Protein AF-A0ABD5XMZ9-F1 (afdb_monomer_lite)

Secondary structure (DSSP, 8-state):
-EE-TTEEEEEEE-SSSEEEEEEE--TT-----EEEEE-TT-EEEEEE-S-EEEEEE-GGGGGGT-EEEEEE-SS----------------------------------TTTTTTEEEEEE--S--PPP--PPP-------

InterPro domains:
  IPR000923 Blue (type 1) copper domain [PF00127] (3-72)
  IPR008972 Cupredoxin [G3DSA:2.60.40.420] (1-87)
  IPR008972 Cupredoxin [SSF49503] (2-77)
  IPR028871 Blue (type 1) copper protein, binding site [PS00196] (52-66)

pLDDT: mean 71.86, std 25.14, range [28.34, 9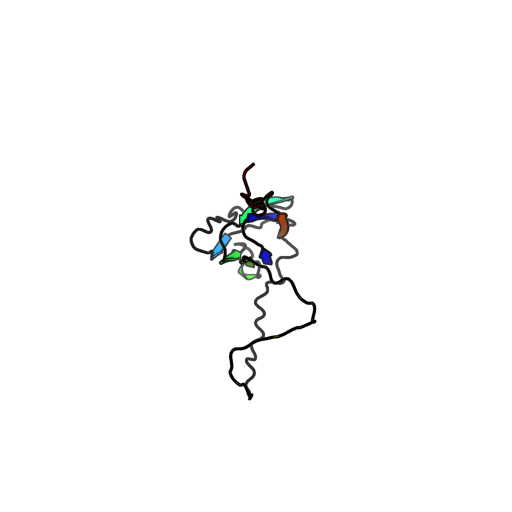8.38]

Foldseek 3Di:
DEDAAFKKKKKFFQAFFWWKCWPDDDDVQPDGTGQDTGGHGDMDMDGGHDAAKIKIATDVCVVVLRIDIYGYDNDPDPDPDDDDDDDDDDDDDDDDDDDDPPDPPPVPRPPHPRGIDIDIDHRPDPDDDPPDDDDDDDDDD

Structure (mmCIF, N/CA/C/O backbone):
data_AF-A0ABD5XMZ9-F1
#
_entry.id   AF-A0ABD5XMZ9-F1
#
loop_
_atom_site.group_PDB
_atom_site.id
_atom_site.type_symbol
_atom_site.label_atom_id
_atom_site.label_alt_id
_atom_site.label_comp_id
_atom_site.label_asym_id
_atom_site.label_entity_id
_atom_site.label_seq_id
_atom_site.pdbx_PDB_ins_code
_atom_site.Cartn_x
_atom_site.Cartn_y
_atom_site.Cartn_z
_atom_site.occupancy
_atom_site.B_iso_or_equiv
_atom_site.auth_seq_id
_atom_site.auth_comp_id
_atom_site.auth_asym_id
_atom_site.auth_atom_id
_atom_site.pdbx_PDB_model_num
ATOM 1 N N . MET A 1 1 ? -6.306 -10.116 2.244 1.00 85.62 1 MET A N 1
ATOM 2 C CA . MET A 1 1 ? -5.733 -10.368 3.591 1.00 85.62 1 MET A CA 1
ATOM 3 C C . MET A 1 1 ? -6.617 -9.669 4.597 1.00 85.62 1 MET A C 1
ATOM 5 O O . MET A 1 1 ? -6.987 -8.545 4.305 1.00 85.62 1 MET A O 1
ATOM 9 N N . TYR A 1 2 ? -6.914 -10.293 5.735 1.00 88.38 2 TYR A N 1
ATOM 10 C CA . TYR A 1 2 ? -7.737 -9.694 6.787 1.00 88.38 2 TYR A CA 1
ATOM 11 C C . TYR A 1 2 ? -6.867 -9.162 7.924 1.00 88.38 2 TYR A C 1
ATOM 13 O O . TYR A 1 2 ? -5.939 -9.851 8.355 1.00 88.38 2 TYR A O 1
ATOM 21 N N . VAL A 1 3 ? -7.158 -7.955 8.402 1.00 90.94 3 VAL A N 1
ATOM 22 C CA . VAL A 1 3 ? -6.499 -7.327 9.558 1.00 90.94 3 VAL A CA 1
ATOM 23 C C . VAL A 1 3 ? -7.522 -6.585 10.411 1.00 90.94 3 VAL A C 1
ATOM 25 O O . VAL A 1 3 ? -8.590 -6.230 9.923 1.00 90.94 3 VAL A O 1
ATOM 28 N N . THR A 1 4 ? -7.197 -6.323 11.675 1.00 94.38 4 THR A N 1
ATOM 29 C CA . THR A 1 4 ? -7.997 -5.422 12.516 1.00 94.38 4 THR A CA 1
ATOM 30 C C . THR A 1 4 ? -7.522 -3.978 12.372 1.00 94.38 4 THR A C 1
ATOM 32 O O . THR A 1 4 ? -6.344 -3.766 12.054 1.00 94.38 4 THR A O 1
ATOM 35 N N . PRO A 1 5 ? -8.376 -2.983 12.670 1.00 95.94 5 PRO A N 1
ATOM 36 C CA . PRO A 1 5 ? -7.939 -1.603 12.856 1.00 95.94 5 PRO A CA 1
ATOM 37 C C . PRO A 1 5 ? -6.712 -1.486 13.771 1.00 95.94 5 PRO A C 1
ATOM 39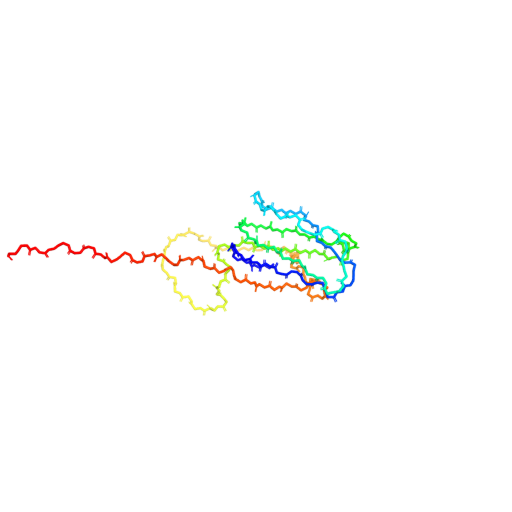 O O . PRO A 1 5 ? -6.559 -2.242 14.736 1.00 95.94 5 PRO A O 1
ATOM 42 N N . GLY A 1 6 ? -5.815 -0.566 13.432 1.00 93.75 6 GLY A N 1
ATOM 43 C CA . GLY A 1 6 ? -4.526 -0.367 14.089 1.00 93.75 6 GLY A CA 1
ATOM 44 C C . GLY A 1 6 ? -3.452 -1.385 13.688 1.00 93.75 6 GLY A C 1
ATOM 45 O O . GLY A 1 6 ? -2.353 -1.365 14.233 1.00 93.75 6 GLY A O 1
ATOM 46 N N . THR A 1 7 ? -3.711 -2.305 12.755 1.00 91.75 7 THR A N 1
ATOM 47 C CA . THR A 1 7 ? -2.669 -3.248 12.315 1.00 91.75 7 THR A CA 1
ATOM 48 C C . THR A 1 7 ? -1.675 -2.561 11.387 1.00 91.75 7 THR A C 1
ATOM 50 O O . THR A 1 7 ? -2.055 -2.043 10.336 1.00 91.75 7 THR A O 1
ATOM 53 N N . THR A 1 8 ? -0.386 -2.626 11.726 1.00 94.12 8 THR A N 1
ATOM 54 C CA . THR A 1 8 ? 0.689 -2.231 10.812 1.00 94.12 8 THR A CA 1
ATOM 55 C C . THR A 1 8 ? 1.039 -3.399 9.899 1.00 94.12 8 THR A C 1
ATOM 57 O O . THR A 1 8 ? 1.375 -4.494 10.362 1.00 94.12 8 THR A O 1
ATOM 60 N N . VAL A 1 9 ? 0.969 -3.158 8.594 1.00 93.12 9 VAL A N 1
ATOM 61 C CA . VAL A 1 9 ? 1.407 -4.089 7.556 1.00 93.12 9 VAL A CA 1
ATOM 62 C C . VAL A 1 9 ? 2.739 -3.600 7.008 1.00 93.12 9 VAL A C 1
ATOM 64 O O . VAL A 1 9 ? 2.829 -2.487 6.492 1.00 93.12 9 VAL A O 1
ATOM 67 N N . THR A 1 10 ? 3.753 -4.456 7.086 1.00 92.50 10 THR A N 1
ATOM 68 C CA . THR A 1 10 ? 5.026 -4.269 6.384 1.00 92.50 10 THR A CA 1
ATOM 69 C C . THR A 1 10 ? 4.938 -4.947 5.023 1.00 92.50 10 THR A C 1
ATOM 71 O O . THR A 1 10 ? 4.649 -6.144 4.956 1.00 92.50 10 THR A O 1
ATOM 74 N N . PHE A 1 11 ? 5.196 -4.194 3.962 1.00 93.75 11 PHE A N 1
ATOM 75 C CA . PHE A 1 11 ? 5.390 -4.659 2.596 1.00 93.75 11 PHE A CA 1
ATOM 76 C C . PHE A 1 11 ? 6.899 -4.784 2.352 1.00 93.75 11 PHE A C 1
ATOM 78 O O . PHE A 1 11 ? 7.624 -3.802 2.485 1.00 93.75 11 PHE A O 1
ATOM 85 N N . GLU A 1 12 ? 7.379 -5.990 2.053 1.00 90.88 12 GLU A N 1
ATOM 86 C CA . GLU A 1 12 ? 8.797 -6.293 1.807 1.00 90.88 12 GLU A CA 1
ATOM 87 C C . GLU A 1 12 ? 8.990 -6.654 0.334 1.00 90.88 12 GLU A C 1
ATOM 89 O O . GLU A 1 12 ? 8.416 -7.651 -0.105 1.00 90.88 12 GLU A O 1
ATOM 94 N N . TRP A 1 13 ? 9.803 -5.901 -0.405 1.00 92.62 13 TRP A N 1
ATOM 95 C CA . TRP A 1 13 ? 10.147 -6.205 -1.792 1.00 92.62 13 TRP A CA 1
ATOM 96 C C . TRP A 1 13 ? 11.146 -7.354 -1.802 1.00 92.62 13 TRP A C 1
ATOM 98 O O . TRP A 1 13 ? 12.237 -7.249 -1.237 1.00 92.62 13 TRP A O 1
ATOM 108 N N . VAL A 1 14 ? 10.757 -8.471 -2.410 1.00 89.81 14 VAL A N 1
ATOM 109 C CA . VAL A 1 14 ? 11.607 -9.664 -2.550 1.00 89.81 14 VAL A CA 1
ATOM 110 C C . VAL A 1 14 ? 12.078 -9.869 -3.995 1.00 89.81 14 VAL A C 1
ATOM 112 O O . VAL A 1 14 ? 12.572 -10.940 -4.330 1.00 89.81 14 VAL A O 1
ATOM 115 N N . SER A 1 15 ? 11.870 -8.859 -4.841 1.00 91.94 15 SER A N 1
ATOM 116 C CA . SER A 1 15 ? 12.318 -8.769 -6.229 1.00 91.94 15 SER A CA 1
ATOM 117 C C . SER A 1 15 ? 12.322 -7.308 -6.689 1.00 91.94 15 SER A C 1
ATOM 119 O O . SER A 1 15 ? 11.798 -6.432 -5.994 1.00 91.94 15 SER A O 1
ATOM 121 N N . ASP A 1 16 ? 12.921 -7.066 -7.854 1.00 93.44 16 ASP A N 1
ATOM 122 C CA . ASP A 1 16 ? 13.163 -5.728 -8.394 1.00 93.44 16 ASP A CA 1
ATOM 123 C C . ASP A 1 16 ? 11.973 -5.142 -9.169 1.00 93.44 16 ASP A C 1
ATOM 125 O O . ASP A 1 16 ? 11.215 -5.868 -9.814 1.00 93.44 16 ASP A O 1
ATOM 129 N N . GLY A 1 17 ? 11.848 -3.813 -9.186 1.00 93.19 17 GLY A N 1
ATOM 130 C CA . GLY A 1 17 ? 10.917 -3.103 -10.066 1.00 93.19 17 GLY A CA 1
ATOM 131 C C . GLY A 1 17 ? 9.434 -3.213 -9.698 1.00 93.19 17 GLY A C 1
ATOM 132 O O . GLY A 1 17 ? 8.589 -3.326 -10.593 1.00 93.19 17 GLY A O 1
ATOM 133 N N . HIS A 1 18 ? 9.087 -3.138 -8.410 1.00 94.94 18 HIS A N 1
ATOM 134 C CA . HIS A 1 18 ? 7.687 -3.153 -7.959 1.00 94.94 18 HIS A CA 1
ATOM 135 C C . HIS A 1 18 ? 7.279 -1.852 -7.266 1.00 94.94 18 HIS A C 1
ATOM 137 O O . HIS A 1 18 ? 8.106 -1.128 -6.720 1.00 94.94 18 HIS A O 1
ATOM 143 N N . ASN A 1 19 ? 5.981 -1.571 -7.256 1.00 95.44 19 ASN A N 1
ATOM 144 C CA . ASN A 1 19 ? 5.381 -0.452 -6.536 1.00 95.44 19 ASN A CA 1
ATOM 145 C C . ASN A 1 19 ? 3.997 -0.845 -5.991 1.00 95.44 19 ASN A C 1
ATOM 147 O O . ASN A 1 19 ? 3.493 -1.942 -6.251 1.00 95.44 19 ASN A O 1
ATOM 151 N N . ILE A 1 20 ? 3.388 0.056 -5.225 1.00 97.00 20 ILE A N 1
ATOM 152 C CA . ILE A 1 20 ? 2.048 -0.088 -4.658 1.00 97.00 20 ILE A CA 1
ATOM 153 C C . ILE A 1 20 ? 1.238 1.148 -5.044 1.00 97.00 20 ILE A C 1
ATOM 155 O O . ILE A 1 20 ? 1.415 2.214 -4.464 1.00 97.00 20 ILE A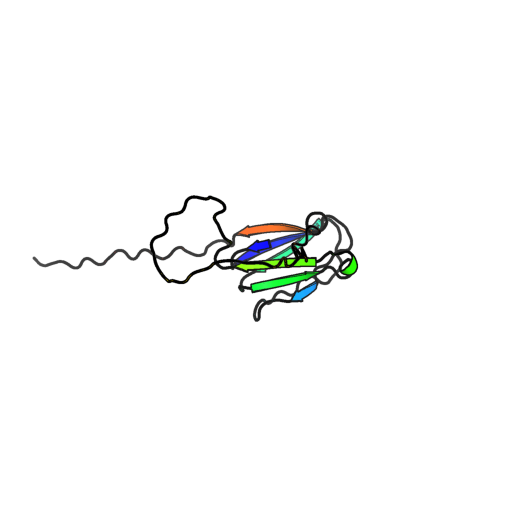 O 1
ATOM 159 N N . VAL A 1 21 ? 0.318 0.999 -5.988 1.00 97.25 21 VAL A N 1
ATOM 160 C CA . VAL A 1 21 ? -0.649 2.037 -6.359 1.00 97.25 21 VAL A CA 1
ATOM 161 C C . VAL A 1 21 ? -2.010 1.667 -5.802 1.00 97.25 21 VAL A C 1
ATOM 163 O O . VAL A 1 21 ? -2.479 0.548 -6.009 1.00 97.25 21 VAL A O 1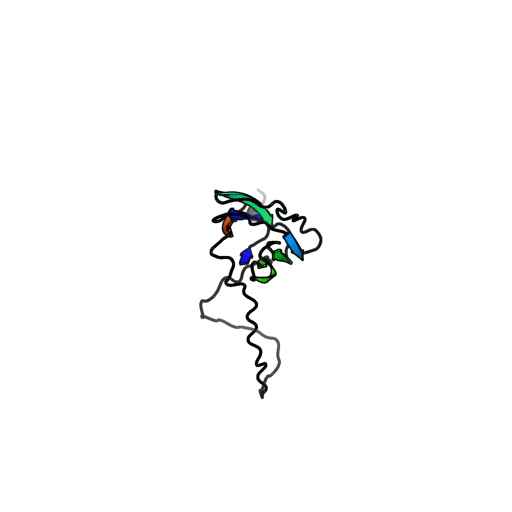
ATOM 166 N N . VAL A 1 22 ? -2.637 2.597 -5.088 1.00 97.88 22 VAL A N 1
ATOM 167 C CA . VAL A 1 22 ? -3.972 2.403 -4.514 1.00 97.88 22 VAL A CA 1
ATOM 168 C C . VAL A 1 22 ? -5.017 2.464 -5.624 1.00 97.88 22 VAL A C 1
ATOM 170 O O . VAL A 1 22 ? -5.103 3.451 -6.348 1.00 97.88 22 VAL A O 1
ATOM 173 N N . ASP A 1 23 ? -5.820 1.409 -5.732 1.00 97.75 23 ASP A N 1
ATOM 174 C CA . ASP A 1 23 ? -6.939 1.313 -6.675 1.00 97.75 23 ASP A CA 1
ATOM 175 C C . ASP A 1 23 ? -8.230 1.830 -6.034 1.00 97.75 23 ASP A C 1
ATOM 177 O O . ASP A 1 23 ? -8.938 2.676 -6.578 1.00 97.75 23 ASP A O 1
ATOM 181 N N . SER A 1 24 ? -8.513 1.355 -4.819 1.00 98.12 24 SER A N 1
ATOM 182 C CA . SER A 1 24 ? -9.687 1.743 -4.047 1.00 98.12 24 SER A CA 1
ATOM 183 C C . SER A 1 24 ? -9.386 1.679 -2.547 1.00 98.12 24 SER A C 1
ATOM 185 O O . SER A 1 24 ? -8.541 0.907 -2.092 1.00 98.12 24 SER A O 1
ATOM 187 N N . GLN A 1 25 ? -10.049 2.528 -1.761 1.00 98.38 25 GLN A N 1
ATOM 188 C CA . GLN A 1 25 ? -9.949 2.516 -0.300 1.00 98.38 25 GLN A CA 1
ATOM 189 C C . GLN A 1 25 ? -11.209 3.112 0.346 1.00 98.38 25 GLN A C 1
ATOM 191 O O . GLN A 1 25 ? -11.913 3.896 -0.303 1.00 98.38 25 GLN A O 1
ATOM 196 N N . PRO A 1 26 ? -11.507 2.796 1.622 1.00 97.62 26 PRO A N 1
ATOM 197 C CA . PRO A 1 26 ? -12.587 3.452 2.348 1.00 97.62 26 PRO A CA 1
ATOM 198 C C . PRO A 1 26 ? -12.345 4.960 2.503 1.00 97.6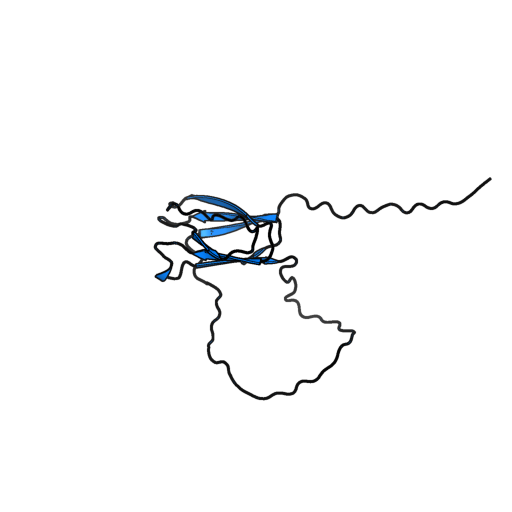2 26 PRO A C 1
ATOM 200 O O . PRO A 1 26 ? -11.210 5.442 2.561 1.00 97.62 26 PRO A O 1
ATOM 203 N N . SER A 1 27 ? -13.435 5.718 2.637 1.00 96.75 27 SER A N 1
ATOM 204 C CA . SER A 1 27 ? -13.362 7.139 2.991 1.00 96.75 27 SER A CA 1
ATOM 205 C C . SER A 1 27 ? -12.636 7.317 4.325 1.00 96.75 27 SER A C 1
ATOM 207 O O . SER A 1 27 ? -13.010 6.697 5.316 1.00 96.75 27 SER A O 1
ATOM 209 N N . GLY A 1 28 ? -11.629 8.192 4.360 1.00 95.62 28 GLY A N 1
ATOM 210 C CA . GLY A 1 28 ? -10.782 8.391 5.541 1.00 95.62 28 GLY A CA 1
ATOM 211 C C . GLY A 1 28 ? -9.662 7.357 5.699 1.00 95.62 28 GLY A C 1
ATOM 212 O O . GLY A 1 28 ? -8.908 7.443 6.661 1.00 95.62 28 GLY A O 1
ATOM 213 N N . GLY A 1 29 ? -9.511 6.424 4.749 1.00 95.88 29 GLY A N 1
ATOM 214 C CA . GLY A 1 29 ? -8.465 5.403 4.778 1.00 95.88 29 GLY A CA 1
ATOM 215 C C . GLY A 1 29 ? -7.045 5.965 4.733 1.00 95.88 29 GLY A C 1
ATOM 216 O O . GLY A 1 29 ? -6.159 5.378 5.348 1.00 95.88 29 GLY A O 1
ATOM 217 N N . GLY A 1 30 ? -6.848 7.106 4.062 1.00 97.19 30 GLY A N 1
ATOM 218 C CA . GLY A 1 30 ? -5.607 7.887 4.095 1.00 97.19 30 GLY A CA 1
ATOM 219 C C . GLY A 1 30 ? -4.364 7.150 3.592 1.00 97.19 30 GLY A C 1
ATOM 220 O O . GLY A 1 30 ? -3.254 7.608 3.842 1.00 97.19 30 GLY A O 1
ATOM 221 N N . TRP A 1 31 ? -4.530 6.009 2.924 1.00 97.75 31 TRP A N 1
ATOM 222 C CA . TRP A 1 31 ? -3.419 5.241 2.395 1.00 97.75 31 TRP A CA 1
ATOM 223 C C . TRP A 1 31 ? -3.034 5.780 1.021 1.00 97.75 31 TRP A C 1
ATOM 225 O O . TRP A 1 31 ? -3.884 5.889 0.138 1.00 97.75 31 TRP A O 1
ATOM 235 N N . GLU A 1 32 ? -1.759 6.115 0.847 1.00 97.00 32 GLU A N 1
ATOM 236 C CA . GLU A 1 32 ? -1.213 6.639 -0.415 1.00 97.00 32 GLU A CA 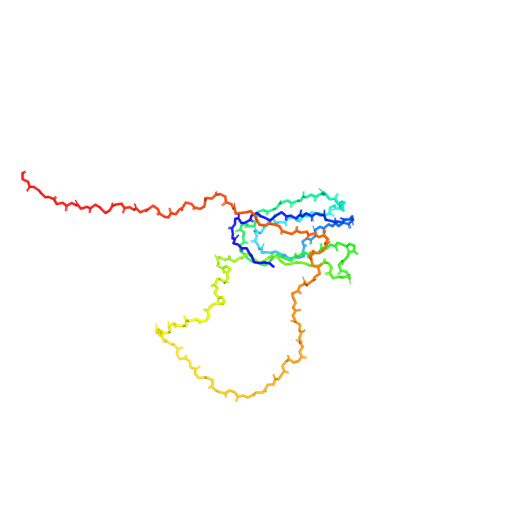1
ATOM 237 C C . GLU A 1 32 ? -0.488 5.556 -1.229 1.00 97.00 32 GLU A C 1
ATOM 239 O O . GLU A 1 32 ? -0.106 5.786 -2.372 1.00 97.00 32 GLU A O 1
ATOM 244 N N . GLY A 1 33 ? -0.308 4.358 -0.658 1.00 95.94 33 GLY A N 1
ATOM 245 C CA . GLY A 1 33 ? 0.553 3.336 -1.243 1.00 95.94 33 GLY A CA 1
ATOM 246 C C . GLY A 1 33 ? 2.021 3.770 -1.245 1.00 95.94 33 GLY A C 1
ATOM 247 O O . GLY A 1 33 ? 2.482 4.474 -0.348 1.00 95.94 33 GLY A O 1
ATOM 248 N N . HIS A 1 34 ? 2.754 3.314 -2.255 1.00 97.38 34 HIS A N 1
ATOM 249 C CA . HIS A 1 34 ? 4.137 3.682 -2.544 1.00 97.38 34 HIS A CA 1
ATOM 250 C C . HIS A 1 34 ? 4.333 3.613 -4.059 1.00 97.38 34 HIS A C 1
ATOM 252 O O . HIS A 1 34 ? 4.617 2.547 -4.603 1.00 97.38 34 HIS A O 1
ATOM 258 N N . GLU A 1 35 ? 4.094 4.726 -4.753 1.00 95.62 35 GLU A N 1
ATOM 259 C CA . GLU A 1 35 ? 4.132 4.779 -6.221 1.00 95.62 35 GLU A CA 1
ATOM 260 C C . GLU A 1 35 ? 5.516 4.577 -6.868 1.00 95.62 35 GLU A C 1
ATOM 262 O O . GLU A 1 35 ? 5.544 4.020 -7.973 1.00 95.62 35 GLU A O 1
ATOM 267 N N . PRO A 1 36 ? 6.648 5.003 -6.267 1.00 97.12 36 PRO A N 1
ATOM 268 C CA . PRO A 1 36 ? 7.964 4.756 -6.845 1.00 97.12 36 PRO A CA 1
ATOM 269 C C . PRO A 1 36 ? 8.236 3.264 -7.048 1.00 97.12 36 PRO A C 1
ATOM 271 O O . PRO A 1 36 ? 7.830 2.430 -6.240 1.00 97.12 36 PRO A O 1
ATOM 274 N N . LEU A 1 37 ? 8.926 2.941 -8.144 1.00 95.69 37 LEU A N 1
ATOM 275 C CA . LEU A 1 37 ? 9.451 1.597 -8.357 1.00 95.69 37 LEU A CA 1
ATOM 276 C C . LEU A 1 37 ? 10.672 1.403 -7.468 1.00 95.69 37 LEU A C 1
ATOM 278 O O . LEU A 1 37 ? 11.601 2.206 -7.518 1.00 95.69 37 LEU A O 1
ATOM 282 N N . GLU A 1 38 ? 10.644 0.329 -6.696 1.00 96.19 38 GLU A N 1
ATOM 283 C CA . GLU A 1 38 ? 11.698 -0.045 -5.763 1.00 96.19 38 GLU A CA 1
ATOM 284 C C . GLU A 1 38 ? 12.182 -1.462 -6.048 1.00 96.19 38 GLU A C 1
ATOM 286 O O . GLU A 1 38 ? 11.474 -2.260 -6.678 1.00 96.19 38 GLU A O 1
ATOM 291 N N . ASP A 1 39 ? 13.374 -1.757 -5.536 1.00 92.62 39 ASP A N 1
ATOM 292 C CA . ASP A 1 39 ? 14.081 -3.009 -5.770 1.00 92.62 39 ASP A CA 1
ATOM 293 C C . ASP A 1 39 ? 14.094 -3.942 -4.545 1.00 92.62 39 ASP A C 1
ATOM 295 O O . ASP A 1 39 ? 13.608 -3.590 -3.460 1.00 92.62 39 ASP A O 1
ATOM 299 N N . GLU A 1 40 ? 14.642 -5.152 -4.708 1.00 92.50 40 GLU A N 1
ATOM 300 C CA . GLU A 1 40 ? 14.755 -6.137 -3.630 1.00 92.50 40 GLU A CA 1
ATOM 301 C C . GLU A 1 40 ? 15.408 -5.529 -2.375 1.00 92.50 40 GLU A C 1
ATOM 303 O O . GLU A 1 40 ? 16.433 -4.846 -2.418 1.00 92.50 40 GLU A O 1
ATOM 308 N N . GLY A 1 41 ? 14.815 -5.814 -1.213 1.00 89.25 41 GLY A N 1
ATOM 309 C CA . GLY A 1 41 ? 15.307 -5.344 0.080 1.00 89.25 41 GLY A CA 1
ATOM 310 C C . GLY A 1 41 ? 14.722 -4.004 0.526 1.00 89.25 41 GLY A C 1
ATOM 311 O O . GLY A 1 41 ? 14.915 -3.627 1.685 1.00 89.25 41 GLY A O 1
ATOM 312 N N . PHE A 1 42 ? 13.958 -3.317 -0.328 1.00 94.12 42 PHE A N 1
ATOM 313 C CA . PHE A 1 42 ? 13.129 -2.196 0.099 1.00 94.12 42 PHE A CA 1
ATOM 314 C C . PHE A 1 42 ? 11.954 -2.666 0.972 1.00 94.12 42 PHE A C 1
ATOM 316 O O . PHE A 1 42 ? 11.428 -3.777 0.834 1.00 94.12 42 PHE A O 1
ATOM 323 N N . SER A 1 43 ? 11.518 -1.804 1.889 1.00 90.81 43 SER A N 1
ATOM 324 C CA . SER A 1 43 ? 10.339 -2.062 2.710 1.00 90.81 43 SER A CA 1
ATOM 325 C C . SER A 1 43 ? 9.539 -0.795 2.957 1.00 90.81 43 SER A C 1
ATOM 327 O O . SER A 1 43 ? 10.111 0.264 3.208 1.00 90.81 43 SER A O 1
ATOM 329 N N . TYR A 1 44 ? 8.220 -0.942 2.968 1.00 93.56 44 TYR A N 1
ATOM 330 C CA . TYR A 1 44 ? 7.263 0.120 3.247 1.00 93.56 44 TYR A CA 1
ATOM 331 C C . TYR A 1 44 ? 6.263 -0.363 4.299 1.00 93.56 44 TYR A C 1
ATOM 333 O O . TYR A 1 44 ? 5.796 -1.500 4.248 1.00 93.56 44 TYR A O 1
ATOM 341 N N . GLU A 1 45 ? 5.929 0.484 5.268 1.00 94.38 45 GLU A N 1
ATOM 342 C CA . GLU A 1 45 ? 4.986 0.156 6.337 1.00 94.38 45 GLU A CA 1
ATOM 343 C C . GLU A 1 45 ? 3.799 1.113 6.316 1.00 94.38 45 GLU A C 1
ATOM 345 O O . GLU A 1 45 ? 3.962 2.319 6.146 1.00 94.38 45 GLU A O 1
ATOM 350 N N . PHE A 1 46 ? 2.603 0.574 6.550 1.00 95.31 46 PHE A N 1
ATOM 351 C CA . PHE A 1 46 ? 1.404 1.378 6.761 1.00 95.31 46 PHE A CA 1
ATOM 352 C C . PHE A 1 46 ? 0.526 0.777 7.858 1.00 95.31 46 PHE A C 1
ATOM 354 O O . PHE A 1 46 ? 0.355 -0.444 7.930 1.00 95.31 46 PHE A O 1
ATOM 361 N N . THR A 1 47 ? -0.037 1.636 8.708 1.00 95.81 47 THR A N 1
ATOM 362 C CA . THR A 1 47 ? -0.990 1.241 9.751 1.00 95.81 47 THR A CA 1
ATOM 363 C C . THR A 1 47 ? -2.408 1.478 9.269 1.00 95.81 47 THR A C 1
ATOM 365 O O . THR A 1 47 ? -2.822 2.610 9.036 1.00 95.81 47 THR A O 1
ATOM 368 N N . PHE A 1 48 ? -3.162 0.393 9.143 1.00 95.31 48 PHE A N 1
ATOM 369 C CA . PHE A 1 48 ? -4.543 0.429 8.693 1.00 95.31 48 PHE A CA 1
ATOM 370 C C . PHE A 1 48 ? -5.477 0.702 9.873 1.00 95.31 48 PHE A C 1
ATOM 372 O O . PHE A 1 48 ? -5.731 -0.185 10.683 1.00 95.31 48 PHE A O 1
ATOM 379 N N . GLU A 1 49 ? -5.982 1.931 9.969 1.00 95.81 49 GLU A N 1
ATOM 380 C CA . GLU A 1 49 ? -6.881 2.376 11.048 1.00 95.81 49 GLU A CA 1
ATOM 381 C C . GLU A 1 49 ? -8.367 2.290 10.670 1.00 95.81 49 GLU A C 1
ATOM 383 O O . GLU A 1 49 ? -9.213 2.021 11.518 1.00 95.81 49 GLU A O 1
ATOM 388 N N . THR A 1 50 ? -8.705 2.522 9.400 1.00 97.62 50 THR A N 1
ATOM 389 C CA . THR A 1 50 ? -10.106 2.608 8.960 1.00 97.62 50 THR A CA 1
ATOM 390 C C . THR A 1 50 ? -10.588 1.254 8.458 1.00 97.62 50 THR A C 1
ATOM 392 O O . THR A 1 50 ? -9.911 0.600 7.669 1.00 97.62 50 THR A O 1
ATOM 395 N N . THR A 1 51 ? -11.771 0.827 8.902 1.00 97.31 51 THR A N 1
ATOM 396 C CA . THR A 1 51 ? -12.397 -0.401 8.404 1.00 97.31 51 THR A CA 1
ATOM 397 C C . THR A 1 51 ? -12.810 -0.265 6.943 1.00 97.31 51 THR A C 1
ATOM 399 O O . THR A 1 51 ? -13.204 0.806 6.477 1.00 97.31 51 THR A O 1
ATOM 402 N N . GLY A 1 52 ? -12.735 -1.369 6.208 1.00 96.69 52 GLY A N 1
ATOM 403 C CA . GLY A 1 52 ? -13.092 -1.417 4.796 1.00 96.69 52 GLY A CA 1
ATOM 404 C C . GLY A 1 52 ? -12.071 -2.152 3.943 1.00 96.69 52 GLY A C 1
ATOM 405 O O . GLY A 1 52 ? -11.131 -2.776 4.436 1.00 96.69 52 GLY A O 1
ATOM 406 N N . VAL A 1 53 ? -12.297 -2.089 2.637 1.00 97.31 53 VAL A N 1
ATOM 407 C CA . VAL A 1 53 ? -11.504 -2.797 1.637 1.00 97.31 53 VAL A CA 1
ATOM 408 C C . VAL A 1 53 ? -10.541 -1.816 0.975 1.00 97.31 53 VAL A C 1
ATOM 410 O O . VAL A 1 53 ? -10.961 -0.783 0.461 1.00 97.31 53 VAL A O 1
ATOM 413 N N . TYR A 1 54 ? -9.255 -2.154 1.007 1.00 97.50 54 TYR A N 1
ATOM 414 C CA . TYR A 1 54 ? -8.172 -1.436 0.348 1.00 97.50 54 TYR A CA 1
ATOM 415 C C . TYR A 1 54 ? -7.634 -2.300 -0.787 1.00 97.50 54 TYR A C 1
ATOM 417 O O . TYR A 1 54 ? -7.004 -3.336 -0.541 1.00 97.50 54 TYR A O 1
ATOM 425 N N . GLU A 1 55 ? -7.874 -1.882 -2.021 1.00 97.25 55 GLU A N 1
ATOM 426 C CA . GLU A 1 55 ? -7.362 -2.529 -3.224 1.00 97.25 55 GLU A CA 1
ATOM 427 C C . GLU A 1 55 ? -6.158 -1.758 -3.749 1.00 97.25 55 GLU A C 1
ATOM 429 O O . GLU A 1 55 ? -6.102 -0.529 -3.694 1.00 97.25 55 GLU A O 1
ATOM 434 N N . TYR A 1 56 ? -5.166 -2.484 -4.244 1.00 96.44 56 TYR A N 1
ATOM 435 C CA . TYR A 1 56 ? -3.973 -1.896 -4.831 1.00 96.44 56 TYR A CA 1
ATOM 436 C C . TYR A 1 56 ? -3.400 -2.802 -5.914 1.00 96.44 56 TYR A C 1
ATOM 438 O O . TYR A 1 56 ? -3.705 -3.996 -5.988 1.00 96.44 56 TYR A O 1
ATOM 446 N N . TYR A 1 57 ? -2.517 -2.246 -6.728 1.00 95.50 57 TYR A N 1
ATOM 447 C CA . TYR A 1 57 ? -1.803 -2.969 -7.769 1.00 95.50 57 TYR A CA 1
ATOM 448 C C . TYR A 1 57 ? -0.377 -2.447 -7.930 1.00 95.50 57 TYR A C 1
ATOM 450 O O . TYR A 1 57 ? -0.012 -1.412 -7.382 1.00 95.50 57 TYR A O 1
ATOM 458 N N . CYS A 1 58 ? 0.432 -3.173 -8.695 1.00 95.00 58 CYS A N 1
ATOM 459 C CA . CYS A 1 58 ? 1.725 -2.698 -9.173 1.00 95.00 58 CYS A CA 1
ATOM 460 C C . CYS A 1 58 ? 1.603 -2.258 -10.637 1.00 95.00 58 CYS A C 1
ATOM 462 O O . CYS A 1 58 ? 1.138 -3.033 -11.471 1.00 95.00 58 CYS A O 1
ATOM 464 N N . THR A 1 59 ? 2.013 -1.032 -10.967 1.00 95.88 59 THR A N 1
ATOM 465 C CA . THR A 1 59 ? 1.838 -0.419 -12.296 1.00 95.88 59 THR A CA 1
ATOM 466 C C . THR A 1 59 ? 2.384 -1.277 -13.446 1.00 95.88 59 THR A C 1
ATOM 468 O O . THR A 1 59 ? 1.608 -1.589 -14.351 1.00 95.88 59 THR A O 1
ATOM 471 N N . PRO A 1 60 ? 3.667 -1.702 -13.460 1.00 94.69 60 PRO A N 1
ATOM 472 C CA . PRO A 1 60 ? 4.198 -2.516 -14.560 1.00 94.69 60 PRO A CA 1
ATOM 473 C C . PRO A 1 60 ? 3.598 -3.928 -14.635 1.00 94.69 60 PRO A C 1
ATOM 475 O O . PRO A 1 60 ? 3.637 -4.551 -15.695 1.00 94.69 60 PRO A O 1
ATOM 478 N N . HIS A 1 61 ? 3.022 -4.433 -13.541 1.00 94.06 61 HIS A N 1
ATOM 479 C CA . HIS A 1 61 ? 2.623 -5.837 -13.405 1.00 94.06 61 HIS A CA 1
ATOM 480 C C . HIS A 1 61 ? 1.109 -6.038 -13.222 1.00 94.06 61 HIS A C 1
ATOM 482 O O . HIS A 1 61 ? 0.651 -7.164 -13.017 1.00 94.06 61 HIS A O 1
ATOM 488 N N . GLN A 1 62 ? 0.301 -4.980 -13.341 1.00 91.19 62 GLN A N 1
ATOM 489 C CA . GLN A 1 62 ? -1.155 -5.045 -13.171 1.00 91.19 62 GLN A CA 1
ATOM 490 C C . GLN A 1 62 ? -1.794 -6.021 -14.167 1.00 91.19 62 GLN A C 1
ATOM 492 O O . GLN A 1 62 ? -2.609 -6.860 -13.786 1.00 91.19 62 GLN A O 1
ATOM 497 N N . SER A 1 63 ? -1.379 -5.968 -15.437 1.00 92.00 63 SER A N 1
ATOM 498 C CA . SER A 1 63 ? -1.865 -6.868 -16.494 1.00 92.00 63 SER A CA 1
ATOM 499 C C . SER A 1 63 ? -1.430 -8.325 -16.300 1.00 92.00 63 SER A C 1
ATOM 501 O O . SER A 1 63 ? -2.082 -9.231 -16.816 1.00 92.00 63 SER A O 1
ATOM 503 N N . LEU A 1 64 ? -0.360 -8.551 -15.531 1.00 92.25 64 LEU A N 1
ATOM 504 C CA . LEU A 1 64 ? 0.133 -9.872 -15.137 1.00 92.25 64 LEU A CA 1
ATOM 505 C C . LEU A 1 64 ? -0.527 -10.383 -13.845 1.00 92.25 64 LEU A C 1
ATOM 507 O O . LEU A 1 64 ? -0.264 -11.505 -13.421 1.00 92.25 64 LEU A O 1
ATOM 511 N N . GLY A 1 65 ? -1.412 -9.588 -13.235 1.00 91.38 65 GLY A N 1
ATOM 512 C CA . GLY A 1 65 ? -2.177 -9.972 -12.052 1.00 91.38 65 GLY A CA 1
ATOM 513 C C . GLY A 1 65 ? -1.532 -9.590 -10.721 1.00 91.38 65 GLY A C 1
ATOM 514 O O . GLY A 1 65 ? -1.952 -10.115 -9.689 1.00 91.38 65 GLY A O 1
ATOM 515 N N . MET A 1 66 ? -0.556 -8.675 -10.709 1.00 92.38 66 MET A N 1
ATOM 516 C CA . MET A 1 66 ? 0.003 -8.129 -9.468 1.00 92.38 66 MET A CA 1
ATOM 517 C C . MET A 1 66 ? -0.953 -7.101 -8.848 1.00 92.38 66 MET A C 1
ATOM 519 O O . MET A 1 66 ? -0.726 -5.891 -8.871 1.00 92.38 66 MET A O 1
ATOM 523 N N . VAL A 1 67 ? -2.054 -7.620 -8.310 1.00 94.69 67 VAL A N 1
ATOM 524 C CA . VAL A 1 67 ? -3.103 -6.894 -7.589 1.00 94.69 67 VAL A CA 1
ATOM 525 C C . VAL A 1 67 ? -3.250 -7.465 -6.182 1.00 94.69 67 VAL A C 1
ATOM 527 O O . VAL A 1 67 ? -2.892 -8.616 -5.913 1.00 94.69 67 VAL A O 1
ATOM 530 N N . GLY A 1 68 ? -3.784 -6.673 -5.262 1.00 92.31 68 GLY A N 1
ATOM 531 C CA . GLY A 1 68 ? -3.864 -7.036 -3.864 1.00 92.31 68 GLY A CA 1
ATOM 532 C C . GLY A 1 68 ? -4.986 -6.366 -3.106 1.00 92.31 68 GLY A C 1
ATOM 533 O O . GLY A 1 68 ? -5.376 -5.248 -3.408 1.00 92.31 68 GLY A O 1
ATOM 534 N N . THR A 1 69 ? -5.434 -7.043 -2.048 1.00 95.31 69 THR A N 1
ATOM 535 C CA . THR A 1 69 ? -6.505 -6.543 -1.181 1.00 95.31 69 THR A CA 1
ATOM 536 C C . THR A 1 69 ? -6.119 -6.678 0.291 1.00 95.31 69 THR A C 1
ATOM 538 O O . THR A 1 69 ? -5.709 -7.760 0.743 1.00 95.31 69 THR A O 1
ATOM 541 N N . VAL A 1 70 ? -6.246 -5.586 1.044 1.00 94.25 70 VAL A N 1
ATOM 542 C CA . VAL A 1 70 ? -6.248 -5.564 2.513 1.00 94.25 70 VAL A CA 1
ATOM 543 C C . VAL A 1 70 ? -7.662 -5.237 2.961 1.00 94.25 70 VAL A C 1
ATOM 545 O O . VAL A 1 70 ? -8.188 -4.179 2.645 1.00 94.25 70 VAL A O 1
ATOM 548 N N . GLU A 1 71 ? -8.285 -6.158 3.675 1.00 95.75 71 GLU A N 1
ATOM 549 C CA . GLU A 1 71 ? -9.611 -5.980 4.239 1.00 95.75 71 GLU A CA 1
ATOM 550 C C . GLU A 1 71 ? -9.465 -5.776 5.747 1.00 95.75 71 GLU A C 1
ATOM 552 O O . GLU A 1 71 ? -8.919 -6.623 6.460 1.00 95.75 71 GLU A O 1
ATOM 557 N N . VAL A 1 72 ? -9.890 -4.607 6.213 1.00 95.44 72 VAL A N 1
ATOM 558 C CA . VAL A 1 72 ? -9.785 -4.179 7.605 1.00 95.44 72 VAL A CA 1
ATOM 559 C C . VAL A 1 72 ? -11.144 -4.379 8.263 1.00 95.44 72 VAL A C 1
ATOM 561 O O . VAL A 1 72 ? -12.107 -3.682 7.939 1.00 95.44 72 VAL A O 1
ATOM 564 N N . VAL A 1 73 ? -11.223 -5.341 9.178 1.00 95.00 73 VAL A N 1
ATOM 565 C CA . VAL A 1 73 ? -12.461 -5.779 9.837 1.00 95.00 73 VAL A CA 1
ATOM 566 C C . VAL A 1 73 ? -12.277 -5.826 11.350 1.00 95.00 73 VAL A C 1
ATOM 568 O O . VAL A 1 73 ? -11.224 -6.210 11.846 1.00 95.00 73 VAL A O 1
ATOM 571 N N . GLU A 1 74 ? -13.316 -5.453 12.098 1.00 90.25 74 GLU A N 1
ATOM 572 C CA . GLU A 1 74 ? -13.303 -5.445 13.574 1.00 90.25 74 GLU A CA 1
ATOM 573 C C . GLU A 1 74 ? -13.006 -6.826 14.171 1.00 90.25 74 GLU A C 1
ATOM 575 O O . GLU A 1 74 ? -12.326 -6.955 15.189 1.00 90.25 74 GLU A O 1
ATOM 580 N N . GLN A 1 75 ? -13.507 -7.874 13.521 1.00 82.44 75 GLN A N 1
ATOM 581 C CA . GLN A 1 75 ? -13.235 -9.258 13.867 1.00 82.44 75 GLN A CA 1
ATOM 582 C C . GLN A 1 75 ? -12.896 -9.994 12.571 1.00 82.44 75 GLN A C 1
ATOM 584 O O . GLN A 1 75 ? -13.804 -10.266 11.789 1.00 82.44 75 GLN A O 1
ATOM 589 N N . PRO A 1 76 ? -11.616 -10.295 12.293 1.00 65.31 76 PRO A N 1
ATOM 590 C CA . PRO A 1 76 ? -11.299 -11.289 11.281 1.00 65.31 76 PRO A CA 1
ATOM 591 C C . PRO A 1 76 ? -11.863 -12.599 11.818 1.00 65.31 76 PRO A C 1
ATOM 593 O O . PRO A 1 76 ? -11.503 -12.963 12.936 1.00 65.31 76 PRO A O 1
ATOM 596 N N . ASP A 1 77 ? -12.788 -13.240 11.100 1.00 57.66 77 ASP A N 1
ATOM 597 C CA . ASP A 1 77 ? -13.484 -14.440 11.572 1.00 57.66 77 ASP A CA 1
ATOM 598 C C . ASP A 1 77 ? -12.483 -15.456 12.145 1.00 57.66 77 ASP A C 1
ATOM 600 O O . ASP A 1 77 ? -11.785 -16.182 11.433 1.00 57.66 77 ASP A O 1
ATOM 604 N N . ALA A 1 78 ? -12.388 -15.474 13.471 1.00 56.12 78 ALA A N 1
ATOM 605 C CA . ALA A 1 78 ? -11.858 -16.589 14.211 1.00 56.12 78 ALA A CA 1
ATOM 606 C C . ALA A 1 78 ? -13.018 -17.572 14.254 1.00 56.12 78 ALA A C 1
ATOM 608 O O . ALA A 1 78 ? -14.059 -17.218 14.791 1.00 56.12 78 ALA A O 1
ATOM 609 N N . ASP A 1 79 ? -12.870 -18.720 13.592 1.00 51.81 79 ASP A N 1
ATOM 610 C CA . ASP A 1 79 ? -13.442 -20.023 13.974 1.00 51.81 79 ASP A CA 1
ATOM 611 C C . ASP A 1 79 ? -13.748 -20.882 12.738 1.00 51.81 79 ASP A C 1
ATOM 613 O O . ASP A 1 79 ? -14.875 -21.024 12.270 1.00 51.81 79 ASP A O 1
ATOM 617 N N . GLY A 1 80 ? -12.702 -21.549 12.253 1.00 50.88 80 GLY A N 1
ATOM 618 C CA . GLY A 1 80 ? -12.816 -22.800 11.509 1.00 50.88 80 GLY A CA 1
ATOM 619 C C . GLY A 1 80 ? -12.838 -24.021 12.435 1.00 50.88 80 GLY A C 1
ATOM 620 O O . GLY A 1 80 ? -12.204 -25.017 12.103 1.00 50.88 80 GLY A O 1
ATOM 621 N N . ASP A 1 81 ? -13.513 -23.964 13.590 1.00 49.50 81 ASP A N 1
ATOM 622 C CA . ASP A 1 81 ? -13.723 -25.136 14.451 1.00 49.50 81 ASP A CA 1
ATOM 623 C C . ASP A 1 81 ? -15.223 -25.398 14.625 1.00 49.50 81 ASP A C 1
ATOM 625 O O . ASP A 1 81 ? -15.967 -24.681 15.296 1.00 49.50 81 ASP A O 1
ATOM 629 N N . GLY A 1 82 ? -15.694 -26.429 13.927 1.00 50.78 82 GLY A N 1
ATOM 630 C CA . GLY A 1 82 ? -17.077 -26.863 13.971 1.00 50.78 82 GLY A CA 1
ATOM 631 C C . GLY A 1 82 ? -17.433 -27.458 15.329 1.00 50.78 82 GLY A C 1
ATOM 632 O O . GLY A 1 82 ? -17.336 -28.670 15.521 1.00 50.78 82 GLY A O 1
ATOM 633 N N . ARG A 1 83 ? -17.974 -26.643 16.238 1.00 48.16 83 ARG A N 1
ATOM 634 C CA . ARG A 1 83 ? -18.800 -27.145 17.344 1.00 48.16 83 ARG A CA 1
ATOM 635 C C . ARG A 1 83 ? -19.850 -26.124 17.767 1.00 48.16 83 ARG A C 1
ATOM 637 O O . ARG A 1 83 ? -19.615 -25.241 18.580 1.00 48.16 83 ARG A O 1
ATOM 644 N N . GLY A 1 84 ? -21.041 -26.263 17.193 1.00 40.66 84 GLY A N 1
ATOM 645 C CA . GLY A 1 84 ? -22.161 -25.376 17.477 1.00 40.66 84 GLY A CA 1
ATOM 646 C C . GLY A 1 84 ? -22.727 -25.510 18.891 1.00 40.66 84 GLY A C 1
ATOM 647 O O . GLY A 1 84 ? -22.774 -26.599 19.459 1.00 40.66 84 GLY A O 1
ATOM 648 N N . THR A 1 85 ? -23.306 -24.412 19.375 1.00 35.12 85 THR A N 1
ATOM 649 C CA . THR A 1 85 ? -24.536 -24.435 20.175 1.00 35.12 85 THR A CA 1
ATOM 650 C C . THR A 1 85 ? -25.410 -23.250 19.779 1.00 35.12 85 THR A C 1
ATOM 652 O O . THR A 1 85 ? -25.188 -22.121 20.204 1.00 35.12 85 THR A O 1
ATOM 655 N N . ALA A 1 86 ? -26.423 -23.527 18.961 1.00 44.75 86 ALA A N 1
ATOM 656 C CA . ALA A 1 86 ? -27.510 -22.607 18.664 1.00 44.75 86 ALA A CA 1
ATOM 657 C C . ALA A 1 86 ? -28.559 -22.635 19.786 1.00 44.75 86 ALA A C 1
ATOM 659 O O . ALA A 1 86 ? -29.038 -23.722 20.106 1.00 44.75 86 ALA A O 1
ATOM 660 N N . ARG A 1 87 ? -28.958 -21.461 20.302 1.00 39.16 87 ARG A N 1
ATOM 661 C CA . ARG A 1 87 ? -30.313 -21.086 20.788 1.00 39.16 87 ARG A CA 1
ATOM 662 C C . ARG A 1 87 ? -30.352 -19.553 20.872 1.00 39.16 87 ARG A C 1
ATOM 664 O O . ARG A 1 87 ? -29.546 -19.003 21.604 1.00 39.16 87 ARG A O 1
ATOM 671 N N . GLY A 1 88 ? -31.201 -18.765 20.222 1.00 33.62 88 GLY A N 1
ATOM 672 C CA . GLY A 1 88 ? -32.321 -18.862 19.272 1.00 33.62 88 GLY A CA 1
ATOM 673 C C . GLY A 1 88 ? -32.733 -17.390 18.994 1.00 33.62 88 GLY A C 1
ATOM 674 O O . GLY A 1 88 ? -32.194 -16.490 19.626 1.00 33.62 88 GLY A O 1
ATOM 675 N N . ALA A 1 89 ? -33.651 -16.988 18.127 1.00 36.84 89 ALA A N 1
ATOM 676 C CA . ALA A 1 89 ? -34.482 -17.605 17.111 1.00 36.84 89 ALA A CA 1
ATOM 677 C C . ALA A 1 89 ? -34.989 -16.437 16.231 1.00 36.84 89 ALA A C 1
ATOM 679 O O . ALA A 1 89 ? -35.329 -15.378 16.756 1.00 36.84 89 ALA A O 1
ATOM 680 N N . GLY A 1 90 ? -35.060 -16.637 14.915 1.00 28.34 90 GLY A N 1
ATOM 681 C CA . GLY A 1 90 ? -35.598 -15.676 13.951 1.00 28.34 90 GLY A CA 1
ATOM 682 C C . GLY A 1 90 ? -35.772 -16.349 12.591 1.00 28.34 90 GLY A C 1
ATOM 683 O O . GLY A 1 90 ? -34.828 -16.441 11.824 1.00 28.34 90 GLY A O 1
ATOM 684 N N . LEU A 1 91 ? -36.967 -16.899 12.374 1.00 40.72 91 LEU A N 1
ATOM 685 C CA . LEU A 1 91 ? -37.474 -17.650 11.210 1.00 40.72 91 LEU A CA 1
ATOM 686 C C . LEU A 1 91 ? -37.124 -16.943 9.866 1.00 40.72 91 LEU A C 1
ATOM 688 O O . LEU A 1 91 ? -37.125 -15.718 9.833 1.00 40.72 91 LEU A O 1
ATOM 692 N N . ARG A 1 92 ? -36.905 -17.598 8.712 1.00 35.97 92 ARG A N 1
ATOM 693 C CA . ARG A 1 92 ? -37.820 -18.504 7.984 1.00 35.97 92 ARG A CA 1
ATOM 694 C C . ARG A 1 92 ? -37.091 -19.295 6.871 1.00 35.97 92 ARG A C 1
ATOM 696 O O . ARG A 1 92 ? -36.284 -18.739 6.144 1.00 35.97 92 ARG A O 1
ATOM 703 N N . GLU A 1 93 ? -37.450 -20.576 6.796 1.00 30.02 93 GLU A N 1
ATOM 704 C CA . GLU A 1 93 ? -37.606 -21.492 5.646 1.00 30.02 93 GLU A CA 1
ATOM 705 C C . GLU A 1 93 ? -36.809 -21.281 4.338 1.00 30.02 93 GLU A C 1
ATOM 707 O O . GLU A 1 93 ? -37.112 -20.409 3.532 1.00 30.02 93 GLU A O 1
ATOM 712 N N . GLU A 1 94 ? -35.931 -22.248 4.052 1.00 40.06 94 GLU A N 1
ATOM 713 C CA . GLU A 1 94 ? -35.589 -22.711 2.698 1.00 40.06 94 GLU A CA 1
ATOM 714 C C . GLU A 1 94 ? -36.398 -23.996 2.410 1.00 40.06 94 GLU A C 1
ATOM 716 O O . GLU A 1 94 ? -36.491 -24.861 3.293 1.00 40.06 94 GLU A O 1
ATOM 721 N N . PRO A 1 95 ? -36.886 -24.225 1.173 1.00 42.31 95 PRO A N 1
ATOM 722 C CA . PRO A 1 95 ? -36.158 -25.218 0.390 1.00 42.31 95 PRO A CA 1
ATOM 723 C C . PRO A 1 95 ? -36.032 -24.920 -1.121 1.00 42.31 95 PRO A C 1
ATOM 725 O O . PRO A 1 95 ? -37.013 -24.947 -1.854 1.00 42.31 95 PRO A O 1
ATOM 728 N N . ARG A 1 96 ? -34.765 -24.803 -1.562 1.00 53.22 96 ARG A N 1
ATOM 729 C CA . ARG A 1 96 ? -34.108 -25.482 -2.710 1.00 53.22 96 ARG A CA 1
ATOM 730 C C . ARG A 1 96 ? -34.926 -25.626 -4.001 1.00 53.22 96 ARG A C 1
ATOM 732 O O . ARG A 1 96 ? -35.843 -26.424 -4.054 1.00 53.22 96 ARG A O 1
ATOM 739 N N . HIS A 1 97 ? -34.442 -25.019 -5.091 1.00 35.25 97 HIS A N 1
ATOM 740 C CA . HIS A 1 97 ? -33.777 -25.743 -6.188 1.00 35.25 97 HIS A CA 1
ATOM 741 C C . HIS A 1 97 ? -33.182 -24.787 -7.241 1.00 35.25 97 HIS A C 1
ATOM 743 O O . HIS A 1 97 ? -33.899 -24.033 -7.884 1.00 35.25 97 HIS A O 1
ATOM 749 N N . ARG A 1 98 ? -31.884 -25.004 -7.511 1.00 34.72 98 ARG A N 1
ATOM 750 C CA . ARG A 1 98 ? -31.246 -24.949 -8.839 1.00 34.72 98 ARG A CA 1
ATOM 751 C C . ARG A 1 98 ? -31.142 -23.561 -9.495 1.00 34.72 98 ARG A C 1
ATOM 753 O O . ARG A 1 98 ? -32.050 -23.128 -10.179 1.00 34.72 98 ARG A O 1
ATOM 760 N N . LEU A 1 99 ? -29.929 -23.012 -9.514 1.00 32.31 99 LEU A N 1
ATOM 761 C CA . LEU A 1 99 ? -29.063 -23.103 -10.694 1.00 32.31 99 LEU A CA 1
ATOM 762 C C . LEU A 1 99 ? -27.637 -22.676 -10.327 1.00 32.31 99 LEU A C 1
ATOM 764 O O . LEU A 1 99 ? -27.404 -21.676 -9.663 1.00 32.31 99 LEU A O 1
ATOM 768 N N . VAL A 1 100 ? -26.693 -23.497 -10.766 1.00 40.31 100 VAL A N 1
ATOM 769 C CA . VAL A 1 100 ? -25.258 -23.234 -10.811 1.00 40.31 100 VAL A CA 1
ATOM 770 C C . VAL A 1 100 ? -24.958 -21.830 -11.353 1.00 40.31 100 VAL A C 1
ATOM 772 O O . VAL A 1 100 ? -25.088 -21.604 -12.555 1.00 40.31 100 VAL A O 1
ATOM 775 N N . HIS A 1 101 ? -24.455 -20.915 -10.518 1.00 35.88 101 HIS A N 1
ATOM 776 C CA . HIS A 1 101 ? -23.584 -19.858 -11.034 1.00 35.88 101 HIS A CA 1
ATOM 777 C C . HIS A 1 101 ? -22.164 -20.396 -11.147 1.00 35.88 101 HIS A C 1
ATOM 779 O O . HIS A 1 101 ? -21.305 -20.303 -10.279 1.00 35.88 101 HIS A O 1
ATOM 785 N N . ARG A 1 102 ? -22.016 -21.063 -12.288 1.00 37.31 102 ARG A N 1
ATOM 786 C CA . ARG A 1 102 ? -20.808 -21.461 -12.982 1.00 37.31 102 ARG A CA 1
ATOM 787 C C . ARG A 1 102 ? -20.074 -20.213 -13.476 1.00 37.31 102 ARG A C 1
ATOM 789 O O . ARG A 1 102 ? -20.021 -19.979 -14.670 1.00 37.31 102 ARG A O 1
ATOM 796 N N . ASP A 1 103 ? -19.522 -19.449 -12.553 1.00 35.84 103 ASP A N 1
ATOM 797 C CA . ASP A 1 103 ? -18.328 -18.652 -12.805 1.00 35.84 103 ASP A CA 1
ATOM 798 C C . ASP A 1 103 ? -17.543 -18.662 -11.503 1.00 35.84 103 ASP A C 1
ATOM 800 O O . ASP A 1 103 ? -17.788 -17.879 -10.591 1.00 35.84 103 ASP A O 1
ATOM 804 N N . GLY A 1 104 ? -16.653 -19.651 -11.394 1.00 34.50 104 GLY A N 1
ATOM 805 C CA . GLY A 1 104 ? -15.691 -19.804 -10.310 1.00 34.50 104 GLY A CA 1
ATOM 806 C C . GLY A 1 104 ? -14.683 -18.664 -10.312 1.00 34.50 104 GLY A C 1
ATOM 807 O O . GLY A 1 104 ? -13.501 -18.870 -10.570 1.00 34.50 104 GLY A O 1
ATOM 808 N N . ARG A 1 105 ? -15.158 -17.453 -10.038 1.00 36.62 105 ARG A N 1
ATOM 809 C CA . ARG A 1 105 ? -14.329 -16.302 -9.745 1.00 36.62 105 ARG A CA 1
ATOM 810 C C . ARG A 1 105 ? -14.151 -16.281 -8.240 1.00 36.62 105 ARG A C 1
ATOM 812 O O . ARG A 1 105 ? -14.847 -15.575 -7.528 1.00 36.62 105 ARG A O 1
ATOM 819 N N . ASP A 1 106 ? -13.249 -17.137 -7.782 1.00 40.53 106 ASP A N 1
ATOM 820 C CA . ASP A 1 106 ? -12.429 -16.834 -6.618 1.00 40.53 106 ASP A CA 1
ATOM 821 C C . ASP A 1 106 ? -11.647 -15.561 -6.982 1.00 40.53 106 ASP A C 1
ATOM 823 O O . ASP A 1 106 ? -10.794 -15.631 -7.869 1.00 40.53 106 ASP A O 1
ATOM 827 N N . PRO A 1 107 ? -11.940 -14.371 -6.425 1.00 37.97 107 PRO A N 1
ATOM 828 C CA . PRO A 1 107 ? -11.090 -13.217 -6.629 1.00 37.97 107 PRO A CA 1
ATOM 829 C C . PRO A 1 107 ? -10.106 -13.150 -5.456 1.00 37.97 107 PRO A C 1
ATOM 831 O O . PRO A 1 107 ? -9.935 -12.109 -4.836 1.00 37.97 107 PRO A O 1
ATOM 834 N N . GLY A 1 108 ? -9.496 -14.276 -5.083 1.00 30.52 108 GLY A N 1
ATOM 835 C CA . GLY A 1 108 ? -8.355 -14.269 -4.187 1.00 30.52 108 GLY A CA 1
ATOM 836 C C . GLY A 1 108 ? -7.100 -14.171 -5.044 1.00 30.52 108 GLY A C 1
ATOM 837 O O . GLY A 1 108 ? -6.750 -15.167 -5.681 1.00 30.52 108 GLY A O 1
ATOM 838 N N . PRO A 1 109 ? -6.384 -13.031 -5.110 1.00 39.53 109 PRO A N 1
ATOM 839 C CA . PRO A 1 109 ? -5.147 -12.977 -5.871 1.00 39.53 109 PRO A CA 1
ATOM 840 C C . PRO A 1 109 ? -4.102 -13.861 -5.180 1.00 39.53 109 PRO A C 1
ATOM 842 O O . PRO A 1 109 ? -3.382 -13.449 -4.272 1.00 39.53 109 PRO A O 1
ATOM 845 N N . ARG A 1 110 ? -3.994 -15.103 -5.660 1.00 40.06 110 ARG A N 1
ATOM 846 C CA . ARG A 1 110 ? -2.909 -16.056 -5.387 1.00 40.06 110 ARG A CA 1
ATOM 847 C C . ARG A 1 110 ? -1.577 -15.649 -6.041 1.00 40.06 110 ARG A C 1
ATOM 849 O O . ARG A 1 110 ? -0.706 -16.495 -6.198 1.00 40.06 110 ARG A O 1
ATOM 856 N N . VAL A 1 111 ? -1.397 -14.379 -6.409 1.00 34.47 111 VAL A N 1
ATOM 857 C CA . VAL A 1 111 ? -0.185 -13.883 -7.091 1.00 34.47 111 VAL A CA 1
ATOM 858 C C . VAL A 1 111 ? 0.694 -13.021 -6.173 1.00 34.47 111 VAL A C 1
ATOM 860 O O . VAL A 1 111 ? 1.835 -12.737 -6.497 1.00 34.47 111 VAL A O 1
ATOM 863 N N . LEU A 1 112 ? 0.248 -12.676 -4.961 1.00 43.81 112 LEU A N 1
ATOM 864 C CA . LEU A 1 112 ? 1.029 -11.784 -4.091 1.00 43.81 112 LEU A CA 1
ATOM 865 C C . LEU A 1 112 ? 2.181 -12.426 -3.313 1.00 43.81 112 LEU A C 1
ATOM 867 O O . LEU A 1 112 ? 2.941 -11.707 -2.674 1.00 43.81 112 LEU A O 1
ATOM 871 N N . LEU A 1 113 ? 2.319 -13.753 -3.289 1.00 42.09 113 LEU A N 1
ATOM 872 C CA . LEU A 1 113 ? 3.210 -14.370 -2.299 1.00 42.09 113 LEU A CA 1
ATOM 873 C C . LEU A 1 113 ? 4.691 -14.441 -2.711 1.00 42.09 113 LEU A C 1
ATOM 875 O O . LEU A 1 113 ? 5.501 -14.858 -1.885 1.00 42.09 113 LEU A O 1
ATOM 879 N N . HIS A 1 114 ? 5.073 -14.048 -3.931 1.00 46.28 114 HIS A N 1
ATOM 880 C CA . HIS A 1 114 ? 6.469 -14.199 -4.368 1.00 46.28 114 HIS A CA 1
ATOM 881 C C . HIS A 1 114 ? 7.267 -12.918 -4.617 1.00 46.28 114 HIS A C 1
ATOM 883 O O . HIS A 1 114 ? 8.471 -13.056 -4.755 1.00 46.28 114 HIS A O 1
ATOM 889 N N . GLU A 1 115 ? 6.659 -11.726 -4.604 1.00 52.31 115 GLU A N 1
ATOM 890 C CA . GLU A 1 115 ? 7.351 -10.480 -5.016 1.00 52.31 115 GLU A CA 1
ATOM 891 C C . GLU A 1 115 ? 7.236 -9.343 -3.982 1.00 52.31 115 GLU A C 1
ATOM 893 O O . GLU A 1 115 ? 8.186 -8.591 -3.775 1.00 52.31 115 GLU A O 1
ATOM 898 N N . VAL A 1 116 ? 6.129 -9.283 -3.221 1.00 54.72 116 VAL A N 1
ATOM 899 C CA . VAL A 1 116 ? 6.008 -8.425 -2.029 1.00 54.72 116 VAL A CA 1
ATOM 900 C C . VAL A 1 116 ? 5.421 -9.219 -0.862 1.00 54.72 116 VAL A C 1
ATOM 902 O O . VAL A 1 116 ? 4.230 -9.542 -0.843 1.00 54.72 116 VAL A O 1
ATOM 905 N N . ARG A 1 117 ? 6.239 -9.548 0.144 1.00 60.72 117 ARG A N 1
ATOM 906 C CA . ARG A 1 117 ? 5.758 -10.250 1.345 1.00 60.72 117 ARG A CA 1
ATOM 907 C C . ARG A 1 117 ? 5.079 -9.275 2.294 1.00 60.72 117 ARG A C 1
ATOM 909 O O . ARG A 1 117 ? 5.523 -8.146 2.466 1.00 60.72 117 ARG A O 1
ATOM 916 N N . ARG A 1 118 ? 4.014 -9.740 2.948 1.00 67.12 118 ARG A N 1
ATOM 917 C CA . ARG A 1 118 ? 3.307 -8.980 3.983 1.00 67.12 118 ARG A CA 1
ATOM 918 C C . ARG A 1 118 ? 3.552 -9.587 5.345 1.00 67.12 118 ARG A C 1
ATOM 920 O O . ARG A 1 118 ? 3.358 -10.791 5.525 1.00 67.12 118 ARG A O 1
ATOM 927 N N . ARG A 1 119 ? 3.912 -8.754 6.315 1.00 70.31 119 ARG A N 1
ATOM 928 C CA . ARG A 1 119 ? 3.981 -9.149 7.725 1.00 70.31 119 ARG A CA 1
ATOM 929 C C . ARG A 1 119 ? 3.090 -8.252 8.560 1.00 70.31 119 ARG A C 1
ATOM 931 O O . ARG A 1 119 ? 3.013 -7.052 8.321 1.00 70.31 119 ARG A O 1
ATOM 938 N N . LEU A 1 120 ? 2.425 -8.857 9.536 1.00 75.75 120 LEU A N 1
ATOM 939 C CA . LEU A 1 120 ? 1.579 -8.148 10.486 1.00 75.75 120 LEU A CA 1
ATOM 940 C C . LEU A 1 120 ? 2.399 -7.811 11.730 1.00 75.75 120 LEU A C 1
ATOM 942 O O . LEU A 1 120 ? 3.036 -8.690 12.318 1.00 75.75 120 LEU A O 1
ATOM 946 N N . ARG A 1 121 ? 2.345 -6.553 12.163 1.00 73.44 121 ARG A N 1
ATOM 947 C CA . ARG A 1 121 ? 2.761 -6.132 13.502 1.00 73.44 121 ARG A CA 1
ATOM 948 C C . ARG A 1 121 ? 1.537 -5.576 14.221 1.00 73.44 121 ARG A C 1
ATOM 950 O O . ARG A 1 121 ? 0.929 -4.611 13.769 1.00 73.44 121 ARG A O 1
ATOM 957 N N . ALA A 1 122 ? 1.170 -6.201 15.338 1.00 60.78 122 ALA A N 1
ATOM 958 C CA . ALA A 1 122 ? 0.092 -5.701 16.183 1.00 60.78 122 ALA A CA 1
ATOM 959 C C . ALA A 1 122 ? 0.485 -4.334 16.765 1.00 60.78 122 ALA A C 1
ATOM 961 O O . ALA A 1 122 ? 1.562 -4.211 17.363 1.00 60.78 122 ALA A O 1
ATOM 962 N N . ALA A 1 123 ? -0.379 -3.323 16.626 1.00 54.31 123 ALA A N 1
ATOM 963 C CA . ALA A 1 123 ? -0.198 -2.074 17.352 1.00 54.31 123 ALA A CA 1
ATOM 964 C C . ALA A 1 123 ? -0.187 -2.349 18.857 1.00 54.31 123 ALA A C 1
ATOM 966 O O . ALA A 1 123 ? -1.009 -3.087 19.408 1.00 54.31 123 ALA A O 1
ATOM 967 N N . ARG A 1 124 ? 0.781 -1.750 19.545 1.00 47.69 124 ARG A N 1
ATOM 968 C CA . ARG A 1 124 ? 0.850 -1.799 21.001 1.00 47.69 124 ARG A CA 1
ATOM 969 C C . ARG A 1 124 ? -0.322 -1.000 21.581 1.00 47.69 124 ARG A C 1
ATOM 971 O O . ARG A 1 124 ? -0.268 0.220 21.607 1.00 47.69 124 ARG A O 1
ATOM 978 N N . GLY A 1 125 ? -1.309 -1.707 22.131 1.00 42.09 125 GLY A N 1
ATOM 979 C CA . GLY A 1 125 ? -2.131 -1.228 23.244 1.00 42.09 125 GLY A CA 1
ATOM 980 C C . GLY A 1 125 ? -3.436 -0.514 22.892 1.00 42.09 125 GLY A C 1
ATOM 981 O O . GLY A 1 125 ? -3.560 0.683 23.118 1.00 42.09 125 GLY A O 1
ATOM 982 N N . VAL A 1 126 ? -4.467 -1.283 22.535 1.00 41.41 126 VAL A N 1
ATOM 983 C CA . VAL A 1 126 ? -5.818 -0.964 23.018 1.00 41.41 126 VAL A CA 1
ATOM 984 C C . VAL A 1 126 ? -5.865 -1.419 24.476 1.00 41.41 126 VAL A C 1
ATOM 986 O O . VAL A 1 126 ? -5.793 -2.612 24.777 1.00 41.41 126 VAL A O 1
ATOM 989 N N . THR A 1 127 ? -5.886 -0.471 25.407 1.00 39.41 127 THR A N 1
ATOM 990 C CA . THR A 1 127 ? -6.073 -0.737 26.836 1.00 39.41 127 THR A CA 1
ATOM 991 C C . THR A 1 127 ? -7.385 -1.508 27.042 1.00 39.41 127 THR A C 1
ATOM 993 O O . THR A 1 127 ? -8.431 -1.037 26.592 1.00 39.41 127 THR A O 1
ATOM 996 N N . PRO A 1 128 ? -7.390 -2.671 27.724 1.00 44.97 128 PRO A N 1
ATOM 997 C CA . PRO A 1 128 ? -8.639 -3.353 28.051 1.00 44.97 128 PRO A CA 1
ATOM 998 C C . PRO A 1 128 ? -9.482 -2.474 28.991 1.00 44.97 128 PRO A C 1
ATOM 1000 O O . PRO A 1 128 ? -8.922 -1.669 29.745 1.00 44.97 128 PRO A O 1
ATOM 1003 N N . PRO A 1 129 ? -10.823 -2.603 28.979 1.00 48.03 129 PRO A N 1
ATOM 1004 C CA . PRO A 1 129 ? -11.694 -1.726 29.747 1.00 48.03 129 PRO A CA 1
ATOM 1005 C C . PRO A 1 129 ? -11.354 -1.799 31.236 1.00 48.03 129 PRO A C 1
ATOM 1007 O O . PRO A 1 129 ? -11.273 -2.877 31.830 1.00 48.03 129 PRO A O 1
ATOM 1010 N N . VAL A 1 130 ? -11.175 -0.623 31.842 1.00 49.66 130 VAL A N 1
ATOM 1011 C CA . VAL A 1 130 ? -10.961 -0.456 33.280 1.00 49.66 130 VAL A CA 1
ATOM 1012 C C . VAL A 1 130 ? -12.110 -1.143 34.020 1.00 49.66 130 VAL A C 1
ATOM 1014 O O . VAL A 1 130 ? -13.243 -0.657 34.028 1.00 49.66 130 VAL A O 1
ATOM 1017 N N . ARG A 1 131 ? -11.831 -2.277 34.675 1.00 46.91 131 ARG A N 1
ATOM 1018 C CA . ARG A 1 131 ? -12.736 -2.838 35.683 1.00 46.91 131 ARG A CA 1
ATOM 1019 C C . ARG A 1 131 ? -12.838 -1.822 36.817 1.00 46.91 131 ARG A C 1
ATOM 1021 O O . ARG A 1 131 ? -11.931 -1.708 37.635 1.00 46.91 131 ARG A O 1
ATOM 1028 N N . ARG A 1 132 ? -13.946 -1.078 36.863 1.00 52.53 132 ARG A N 1
ATOM 1029 C CA . ARG A 1 132 ? -14.318 -0.270 38.030 1.00 52.53 132 ARG A CA 1
ATOM 1030 C C . ARG A 1 132 ? -14.530 -1.233 39.206 1.00 52.53 132 ARG A C 1
ATOM 1032 O O . ARG A 1 132 ? -15.393 -2.104 39.082 1.00 52.53 132 ARG A O 1
ATOM 1039 N N . PRO A 1 133 ? -13.812 -1.121 40.334 1.00 47.62 133 PRO A N 1
ATOM 1040 C CA . PRO A 1 133 ? -14.268 -1.775 41.545 1.00 47.62 133 PRO A CA 1
ATOM 1041 C C . PRO A 1 133 ? -15.556 -1.089 42.007 1.00 47.62 133 PRO A C 1
ATOM 1043 O O . PRO A 1 133 ? -15.636 0.133 42.147 1.00 47.62 133 PRO A O 1
ATOM 1046 N N . SER A 1 134 ? -16.584 -1.911 42.171 1.00 53.25 134 SER A N 1
ATOM 1047 C CA . SER A 1 134 ? -17.903 -1.570 42.676 1.00 53.25 134 SER A CA 1
ATOM 1048 C C . SER A 1 134 ? -17.792 -0.851 44.020 1.00 53.25 134 SER A C 1
ATOM 1050 O O . SER A 1 134 ? -17.231 -1.381 44.975 1.00 53.25 134 SER A O 1
ATOM 1052 N N . PHE A 1 135 ? -18.361 0.349 44.103 1.00 52.81 135 PHE A N 1
ATOM 1053 C CA . PHE A 1 135 ? -18.617 1.024 45.369 1.00 52.81 135 PHE A CA 1
ATOM 1054 C C . PHE A 1 135 ? -19.649 0.194 46.148 1.00 52.81 135 PHE A C 1
ATOM 1056 O O . PHE A 1 135 ? -20.822 0.164 45.778 1.00 52.81 135 PHE A O 1
ATOM 1063 N N . THR A 1 136 ? -19.247 -0.475 47.227 1.00 54.44 136 THR A N 1
ATOM 1064 C CA . THR A 1 136 ? -20.194 -0.884 48.270 1.00 54.44 136 THR A CA 1
ATOM 1065 C C . THR A 1 136 ? -20.173 0.165 49.367 1.00 54.44 136 THR A C 1
ATOM 1067 O O . THR A 1 136 ? -19.306 0.163 50.237 1.00 54.44 136 THR A O 1
ATOM 1070 N N . ALA A 1 137 ? -21.143 1.074 49.311 1.00 51.72 137 ALA A N 1
ATOM 1071 C CA . ALA A 1 137 ? -21.556 1.850 50.466 1.00 51.72 137 ALA A CA 1
ATOM 1072 C C . ALA A 1 137 ? -22.367 0.943 51.405 1.00 51.72 137 ALA A C 1
ATOM 1074 O O . ALA A 1 137 ? -23.412 0.428 51.008 1.00 51.72 137 ALA A O 1
ATOM 1075 N N . ARG A 1 138 ? -21.883 0.744 52.634 1.00 53.44 138 ARG A N 1
ATOM 1076 C CA . ARG A 1 138 ? -22.643 0.274 53.809 1.00 53.44 138 ARG A CA 1
ATOM 1077 C C . ARG A 1 138 ? -21.697 0.306 55.017 1.00 53.44 138 ARG A C 1
ATOM 1079 O O . ARG A 1 138 ? -20.571 -0.135 54.874 1.00 53.44 138 ARG A O 1
ATOM 1086 N N . GLU A 1 139 ? -22.011 0.725 56.233 1.00 44.84 139 GLU A N 1
ATOM 1087 C CA . GLU A 1 139 ? -23.046 1.550 56.851 1.00 44.84 139 GLU A CA 1
ATOM 1088 C C . GLU A 1 139 ? -22.572 1.768 58.306 1.00 44.84 139 GLU A C 1
ATOM 1090 O O . GLU A 1 139 ? -21.877 0.925 58.865 1.00 44.84 139 GLU A O 1
ATOM 1095 N N . ARG A 1 140 ? -22.914 2.927 58.873 1.00 50.56 140 ARG A N 1
ATOM 1096 C CA . ARG A 1 140 ? -22.862 3.339 60.290 1.00 50.56 140 ARG A CA 1
ATOM 1097 C C . ARG A 1 140 ? -22.614 2.245 61.355 1.00 50.56 140 ARG A C 1
ATOM 1099 O O . ARG A 1 140 ? -23.459 1.366 61.519 1.00 50.56 140 ARG A O 1
ATOM 1106 N N . ARG A 1 141 ? -21.625 2.465 62.230 1.00 54.56 141 ARG A N 1
ATOM 1107 C CA . ARG A 1 141 ? -21.814 2.807 63.659 1.00 54.56 141 ARG A CA 1
ATOM 1108 C C . ARG A 1 141 ? -20.507 3.220 64.322 1.00 54.56 141 ARG A C 1
ATOM 1110 O O . ARG A 1 141 ? -19.459 2.686 63.911 1.00 54.56 141 ARG A O 1
#

Radius of gyration: 22.56 Å; chains: 1; bounding box: 53×36×80 Å

Sequence (141 aa):
MYVTPGTTVTFEWVSDGHNIVVDSQPSGGGWEGHEPLEDEGFSYEFTFETTGVYEYYCTPHQSLGMVGTVEVVEQPDADGDGRGTARGAGLREEPRHRLVHRDGRDPGPRVLLHEVRRRLRAARGVTPPVRRPSFTARERR

Organism: NCBI:txid3031998